Protein AF-A0A9E3SQT9-F1 (afdb_monomer_lite)

Foldseek 3Di: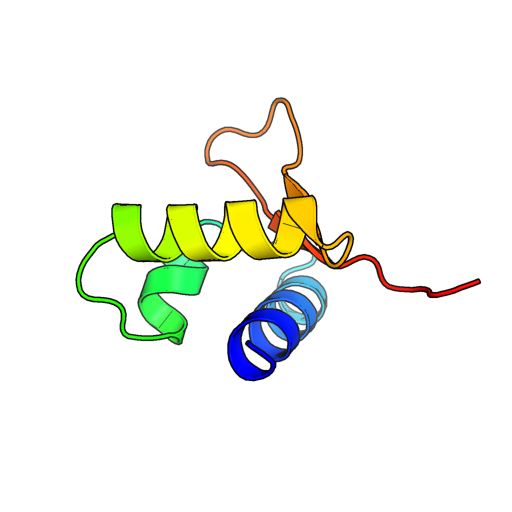
DVQLLVVQVVCCVVVVFGDALVSSCVSVVPPDSVVSVVVLVVCVVVQQWDWDPPDVVIGIGGDPDDD

Structure (mmCIF, N/CA/C/O backbone):
data_AF-A0A9E3SQT9-F1
#
_entry.id   AF-A0A9E3SQT9-F1
#
loop_
_atom_site.group_PDB
_atom_site.id
_atom_site.type_symbol
_atom_site.label_atom_id
_atom_site.label_alt_id
_atom_site.label_comp_id
_atom_site.label_asym_id
_atom_site.label_entity_id
_atom_site.label_seq_id
_atom_site.pdbx_PDB_ins_code
_atom_site.Cartn_x
_atom_site.Cartn_y
_atom_site.Cartn_z
_atom_site.occupancy
_atom_site.B_iso_or_equiv
_atom_site.auth_seq_id
_atom_site.auth_comp_id
_atom_site.auth_asym_id
_atom_site.auth_atom_id
_atom_site.pdbx_PDB_model_num
ATOM 1 N N . MET A 1 1 ? 7.713 6.034 5.262 1.00 61.12 1 MET A N 1
ATOM 2 C CA . MET A 1 1 ? 7.520 4.618 4.889 1.00 61.12 1 MET A CA 1
ATOM 3 C C . MET A 1 1 ? 6.418 3.944 5.701 1.00 61.12 1 MET A C 1
ATOM 5 O O . MET A 1 1 ? 5.495 3.442 5.085 1.00 61.12 1 MET A O 1
ATOM 9 N N . GLN A 1 2 ? 6.437 4.006 7.037 1.00 74.44 2 GLN A N 1
ATOM 10 C CA . GLN A 1 2 ? 5.523 3.233 7.902 1.00 74.44 2 GLN A CA 1
ATOM 11 C C . GLN A 1 2 ? 4.014 3.407 7.618 1.00 74.44 2 GLN A C 1
ATOM 13 O O . GLN A 1 2 ? 3.288 2.427 7.614 1.00 74.44 2 GLN A O 1
ATOM 18 N N . LYS A 1 3 ? 3.552 4.618 7.263 1.00 82.50 3 LYS A N 1
ATOM 19 C CA . LYS A 1 3 ? 2.139 4.875 6.903 1.00 82.50 3 LYS A CA 1
ATOM 20 C C . LYS A 1 3 ? 1.654 4.147 5.643 1.00 82.50 3 LYS A C 1
ATOM 22 O O . LYS A 1 3 ? 0.465 3.894 5.519 1.00 82.50 3 LYS A O 1
ATOM 27 N N . ALA A 1 4 ? 2.546 3.883 4.686 1.00 84.25 4 ALA A N 1
ATOM 28 C CA . ALA A 1 4 ? 2.178 3.176 3.460 1.00 84.25 4 ALA A CA 1
ATOM 29 C C . ALA A 1 4 ? 1.952 1.693 3.747 1.00 84.25 4 ALA A C 1
ATOM 31 O O . ALA A 1 4 ? 0.972 1.131 3.279 1.00 84.25 4 ALA A O 1
ATOM 32 N N . LEU A 1 5 ? 2.831 1.102 4.561 1.00 86.25 5 LEU A N 1
ATOM 33 C CA . LEU A 1 5 ? 2.713 -0.289 4.972 1.00 86.25 5 LEU A CA 1
ATOM 34 C C . LEU A 1 5 ? 1.462 -0.494 5.842 1.00 86.25 5 LEU A C 1
ATOM 36 O O . LEU A 1 5 ? 0.611 -1.310 5.521 1.00 86.25 5 LEU A O 1
ATOM 40 N N . ASP A 1 6 ? 1.273 0.340 6.863 1.00 88.94 6 ASP A N 1
ATOM 41 C CA . ASP A 1 6 ? 0.086 0.288 7.728 1.00 88.94 6 ASP A CA 1
ATOM 42 C C . ASP A 1 6 ? -1.229 0.360 6.926 1.00 88.94 6 ASP A C 1
ATOM 44 O O . ASP A 1 6 ? -2.136 -0.449 7.116 1.00 88.94 6 ASP A O 1
ATOM 48 N N . PHE A 1 7 ? -1.290 1.253 5.930 1.00 89.69 7 PHE A N 1
ATOM 49 C CA . PHE A 1 7 ? -2.439 1.342 5.032 1.00 89.69 7 PHE A CA 1
ATOM 50 C C . PHE A 1 7 ? -2.633 0.081 4.183 1.00 89.69 7 PHE A C 1
ATOM 52 O O . PHE A 1 7 ? -3.756 -0.398 4.061 1.00 89.69 7 PHE A O 1
ATOM 59 N N . ILE A 1 8 ? -1.568 -0.444 3.569 1.00 89.25 8 ILE A N 1
ATOM 60 C CA . ILE A 1 8 ? -1.668 -1.625 2.703 1.00 89.25 8 ILE A CA 1
ATOM 61 C C . ILE A 1 8 ? -2.131 -2.847 3.504 1.00 89.25 8 ILE A C 1
ATOM 63 O O . ILE A 1 8 ? -2.967 -3.610 3.017 1.00 89.25 8 ILE A O 1
ATOM 67 N N . GLN A 1 9 ? -1.650 -2.996 4.739 1.00 89.75 9 GLN A N 1
ATOM 68 C CA . GLN A 1 9 ? -2.064 -4.062 5.646 1.00 89.75 9 GLN A CA 1
ATOM 69 C C . GLN A 1 9 ? -3.548 -3.922 5.996 1.00 89.75 9 GLN A C 1
ATOM 71 O O . GLN A 1 9 ? -4.333 -4.814 5.680 1.00 89.75 9 GLN A O 1
ATOM 76 N N . ALA A 1 10 ? -3.950 -2.761 6.523 1.00 90.25 10 ALA A N 1
ATOM 77 C CA . ALA A 1 10 ? -5.331 -2.506 6.923 1.00 90.25 10 ALA A CA 1
ATOM 78 C C . ALA A 1 10 ? -6.321 -2.610 5.748 1.00 90.25 10 ALA A C 1
ATOM 80 O O . ALA A 1 10 ? -7.437 -3.111 5.908 1.00 90.25 10 ALA A O 1
ATOM 81 N N . TYR A 1 11 ? -5.925 -2.162 4.551 1.00 91.69 11 TYR A N 1
ATOM 82 C CA . TYR A 1 11 ? -6.736 -2.296 3.341 1.00 91.69 11 TYR A CA 1
ATOM 83 C C . TYR A 1 11 ? -6.937 -3.767 2.977 1.00 91.69 11 TYR A C 1
ATOM 85 O O . TYR A 1 11 ? -8.063 -4.174 2.700 1.00 91.69 11 TYR A O 1
ATOM 93 N N . THR A 1 12 ? -5.868 -4.566 3.026 1.00 89.31 12 THR A N 1
ATOM 94 C CA . THR A 1 12 ? -5.933 -6.003 2.728 1.00 89.31 12 THR A CA 1
ATOM 95 C C . THR A 1 12 ? -6.840 -6.732 3.715 1.00 89.31 12 THR A C 1
ATOM 97 O O . THR A 1 12 ? -7.675 -7.524 3.292 1.00 89.31 12 THR A O 1
ATOM 100 N N . GLU A 1 13 ? -6.747 -6.415 5.009 1.00 89.19 13 GLU A N 1
ATOM 101 C CA . GLU A 1 13 ? -7.616 -6.986 6.048 1.00 89.19 13 GLU A CA 1
ATOM 102 C C . GLU A 1 13 ? -9.089 -6.577 5.884 1.00 89.19 13 GLU A C 1
ATOM 104 O O . GLU A 1 13 ? -9.990 -7.359 6.174 1.00 89.19 13 GLU A O 1
ATOM 109 N N . THR A 1 14 ? -9.351 -5.358 5.404 1.00 91.00 14 THR A N 1
ATOM 110 C CA . THR A 1 14 ? -10.718 -4.827 5.265 1.00 91.00 14 THR A CA 1
ATOM 111 C C . THR A 1 14 ? -11.405 -5.289 3.979 1.00 91.00 14 THR A C 1
ATOM 113 O O . THR A 1 14 ? -12.615 -5.513 3.969 1.00 91.00 14 THR A O 1
ATOM 116 N N . HIS A 1 15 ? -10.656 -5.391 2.880 1.00 86.81 15 HIS A N 1
ATOM 117 C CA . HIS A 1 15 ? -11.196 -5.655 1.545 1.00 86.81 15 HIS A CA 1
ATOM 118 C C . HIS A 1 15 ? -10.949 -7.088 1.051 1.00 86.81 15 HIS A C 1
ATOM 120 O O . HIS A 1 15 ? -11.390 -7.411 -0.051 1.00 86.81 15 HIS A O 1
ATOM 126 N N . ASP A 1 16 ? -10.245 -7.921 1.829 1.00 85.06 16 ASP A N 1
ATOM 127 C CA . ASP A 1 16 ? -9.788 -9.275 1.460 1.00 85.06 16 ASP A CA 1
ATOM 128 C C . ASP A 1 16 ? -8.917 -9.306 0.183 1.00 85.06 16 ASP A C 1
ATOM 130 O O . ASP A 1 16 ? -8.648 -10.348 -0.409 1.00 85.06 16 ASP A O 1
ATOM 134 N N . GLN A 1 17 ? -8.446 -8.138 -0.258 1.00 86.88 17 GLN A N 1
ATOM 135 C CA . GLN A 1 17 ? -7.603 -7.970 -1.434 1.00 86.88 17 GLN A CA 1
ATOM 136 C C . GLN A 1 17 ? -6.557 -6.883 -1.175 1.00 86.88 17 GLN A C 1
ATOM 138 O O . GLN A 1 17 ? -6.868 -5.876 -0.532 1.00 86.88 17 GLN A O 1
ATOM 143 N N . PRO A 1 18 ? -5.333 -7.031 -1.701 1.00 90.56 18 PRO A N 1
ATOM 144 C CA . PRO A 1 18 ? -4.335 -5.986 -1.587 1.00 90.56 18 PRO A CA 1
ATOM 145 C C . PRO A 1 18 ? -4.753 -4.733 -2.368 1.00 90.56 18 PRO A C 1
ATOM 147 O O . PRO A 1 18 ? -5.457 -4.831 -3.375 1.00 90.56 18 PRO A O 1
ATOM 150 N N . PRO A 1 19 ? -4.323 -3.541 -1.940 1.00 92.00 19 PRO A N 1
ATOM 151 C CA . PRO A 1 19 ? -4.615 -2.306 -2.649 1.00 92.00 19 PRO A CA 1
ATOM 152 C C . PRO A 1 19 ? -3.834 -2.182 -3.959 1.00 92.00 19 PRO A C 1
ATOM 154 O O . PRO A 1 19 ? -2.750 -2.742 -4.149 1.00 92.00 19 PRO A O 1
ATOM 157 N N . THR A 1 20 ? -4.365 -1.349 -4.853 1.00 91.81 20 THR A N 1
ATOM 158 C CA . THR A 1 20 ? -3.677 -0.947 -6.083 1.00 91.81 20 THR A CA 1
ATOM 159 C C . THR A 1 20 ? -2.812 0.293 -5.856 1.00 91.81 20 THR A C 1
ATOM 161 O O . THR A 1 20 ? -2.993 1.041 -4.892 1.00 91.81 20 THR A O 1
ATOM 164 N N . VAL A 1 21 ? -1.936 0.614 -6.816 1.00 89.44 21 VAL A N 1
ATOM 165 C CA . VAL A 1 21 ? -1.185 1.889 -6.821 1.00 89.44 21 VAL A CA 1
ATOM 166 C C . VAL A 1 21 ? -2.112 3.104 -6.665 1.00 89.44 21 VAL A C 1
ATOM 168 O O . VAL A 1 21 ? -1.726 4.088 -6.037 1.00 89.44 21 VAL A O 1
ATOM 171 N N . ARG A 1 22 ? -3.339 3.058 -7.210 1.00 87.81 22 ARG A N 1
ATOM 172 C CA . ARG A 1 22 ? -4.300 4.170 -7.112 1.00 87.81 22 ARG A CA 1
ATOM 173 C C . ARG A 1 22 ? -4.883 4.302 -5.709 1.00 87.81 22 ARG A C 1
ATOM 175 O O . ARG A 1 22 ? -4.986 5.429 -5.234 1.00 87.81 22 ARG A O 1
ATOM 182 N N . ASP A 1 23 ? -5.221 3.192 -5.055 1.00 90.06 23 ASP A N 1
ATOM 183 C CA . ASP A 1 23 ? -5.710 3.197 -3.668 1.00 90.06 23 ASP A CA 1
ATOM 184 C C . ASP A 1 23 ? -4.641 3.760 -2.730 1.00 90.06 23 ASP A C 1
ATOM 186 O O . ASP A 1 23 ? -4.900 4.667 -1.941 1.00 90.06 23 ASP A O 1
ATOM 190 N N . ILE A 1 24 ? -3.401 3.297 -2.901 1.00 89.56 24 ILE A N 1
ATOM 191 C CA . ILE A 1 24 ? -2.247 3.749 -2.120 1.00 89.56 24 ILE A CA 1
ATOM 192 C C . ILE A 1 24 ? -1.964 5.233 -2.390 1.00 89.56 24 ILE A C 1
ATOM 194 O O . ILE A 1 24 ? -1.719 6.001 -1.460 1.00 89.56 24 ILE A O 1
ATOM 198 N N . GLN A 1 25 ? -2.032 5.676 -3.650 1.00 89.69 25 GLN A N 1
ATOM 199 C CA . GLN A 1 25 ? -1.871 7.087 -4.002 1.00 89.69 25 GLN A CA 1
ATOM 200 C C . GLN A 1 25 ? -2.946 7.955 -3.334 1.00 89.69 25 GLN A C 1
ATOM 202 O O . GLN A 1 25 ? -2.616 9.010 -2.787 1.00 89.69 25 GLN A O 1
ATOM 207 N N . ALA A 1 26 ? -4.209 7.521 -3.386 1.00 89.56 26 ALA A N 1
ATOM 208 C CA . ALA A 1 26 ? -5.337 8.236 -2.801 1.00 89.56 26 ALA A CA 1
ATOM 209 C C . ALA A 1 26 ? -5.205 8.345 -1.276 1.00 89.56 26 ALA A C 1
ATOM 211 O O . ALA A 1 26 ? -5.383 9.431 -0.728 1.00 89.56 26 ALA A O 1
ATOM 212 N N . ALA A 1 27 ? -4.815 7.260 -0.606 1.00 88.31 27 ALA A N 1
ATOM 213 C CA . ALA A 1 27 ? -4.642 7.225 0.843 1.00 88.31 27 ALA A CA 1
ATOM 214 C C . ALA A 1 27 ? -3.442 8.046 1.334 1.00 88.31 27 ALA A C 1
ATOM 216 O O . ALA A 1 27 ? -3.519 8.731 2.352 1.00 88.31 27 ALA A O 1
ATOM 217 N N . LEU A 1 28 ? -2.328 8.013 0.599 1.00 84.62 28 LEU A N 1
ATOM 218 C CA . LEU A 1 28 ? -1.110 8.744 0.955 1.00 84.62 28 LEU A CA 1
ATOM 219 C C . LEU A 1 28 ? -1.118 10.206 0.478 1.00 84.62 28 LEU A C 1
ATOM 221 O O . LEU A 1 28 ? -0.211 10.964 0.823 1.00 84.62 28 LEU A O 1
ATOM 225 N N . GLY A 1 29 ? -2.118 10.617 -0.308 1.00 85.38 29 GLY A N 1
ATOM 226 C CA . GLY A 1 29 ? -2.243 11.982 -0.822 1.00 85.38 29 GLY A CA 1
ATOM 227 C C . GLY A 1 29 ? -1.155 12.368 -1.831 1.00 85.38 29 GLY A C 1
ATOM 228 O O . GLY A 1 29 ? -0.831 13.550 -1.979 1.00 85.38 29 GLY A O 1
ATOM 229 N N . PHE A 1 30 ? -0.557 11.393 -2.524 1.00 82.56 30 PHE A N 1
ATOM 230 C CA . PHE A 1 30 ? 0.460 11.673 -3.538 1.00 82.56 30 PHE A CA 1
ATOM 231 C C . PHE A 1 30 ? -0.157 12.352 -4.767 1.00 82.56 30 PHE A C 1
ATOM 233 O O . PHE A 1 30 ? -1.187 11.926 -5.289 1.00 82.56 30 PHE A O 1
ATOM 240 N N . ARG A 1 31 ? 0.523 13.385 -5.287 1.00 76.62 31 ARG A N 1
ATOM 241 C CA . ARG A 1 31 ? 0.092 14.086 -6.512 1.00 76.62 31 ARG A CA 1
ATOM 242 C C . ARG A 1 31 ? 0.261 13.263 -7.790 1.00 76.62 31 ARG A C 1
ATOM 244 O O . ARG A 1 31 ? -0.431 13.544 -8.763 1.00 76.62 31 ARG A O 1
ATOM 251 N N . SER A 1 32 ? 1.162 12.279 -7.794 1.00 81.31 32 SER A N 1
ATOM 252 C CA . SER A 1 32 ? 1.533 11.538 -9.002 1.00 81.31 32 SER A CA 1
ATOM 253 C C . SER A 1 32 ? 1.666 10.046 -8.737 1.00 81.31 32 SER A C 1
ATOM 255 O O . SER A 1 32 ? 2.422 9.634 -7.856 1.00 81.31 32 SER A O 1
ATOM 257 N N . SER A 1 33 ? 1.026 9.246 -9.589 1.00 83.12 33 SER A N 1
ATOM 258 C CA . SER A 1 33 ? 1.072 7.780 -9.563 1.00 83.12 33 SER A CA 1
ATOM 259 C C . SER A 1 33 ? 2.496 7.238 -9.699 1.00 83.12 33 SER A C 1
ATOM 261 O O . SER A 1 33 ? 2.846 6.254 -9.060 1.00 83.12 33 SER A O 1
ATOM 263 N N . SER A 1 34 ? 3.354 7.920 -10.466 1.00 85.88 34 SER A N 1
ATOM 264 C CA . SER A 1 34 ? 4.764 7.545 -10.628 1.00 85.88 34 SER A CA 1
ATOM 265 C C . SER A 1 34 ? 5.569 7.654 -9.331 1.00 85.88 34 SER A C 1
ATOM 267 O O . SER A 1 34 ? 6.433 6.821 -9.086 1.00 85.88 34 SER A O 1
ATOM 269 N N . GLY A 1 35 ? 5.284 8.650 -8.483 1.00 86.88 35 GLY A N 1
ATOM 270 C CA . GLY A 1 35 ? 5.961 8.800 -7.191 1.00 86.88 35 GLY A CA 1
ATOM 271 C C . GLY A 1 35 ? 5.548 7.709 -6.206 1.00 86.88 35 GLY A C 1
ATOM 272 O O . GLY A 1 35 ? 6.390 7.153 -5.507 1.00 86.88 35 GLY A O 1
ATOM 273 N N . THR A 1 36 ? 4.262 7.350 -6.212 1.00 89.00 36 THR A N 1
ATOM 274 C CA . THR A 1 36 ? 3.748 6.204 -5.454 1.00 89.00 36 THR A CA 1
ATOM 275 C C . THR A 1 36 ? 4.359 4.898 -5.948 1.00 89.00 36 THR A C 1
ATOM 277 O O . THR A 1 36 ? 4.820 4.105 -5.141 1.00 89.00 36 THR A O 1
ATOM 280 N N . TYR A 1 37 ? 4.446 4.699 -7.262 1.00 88.25 37 TYR A N 1
ATOM 281 C CA . TYR A 1 37 ? 5.051 3.500 -7.837 1.00 88.25 37 TYR A CA 1
ATOM 282 C C . TYR A 1 37 ? 6.533 3.353 -7.464 1.00 88.25 37 TYR A C 1
ATOM 284 O O . TYR A 1 37 ? 6.955 2.292 -7.026 1.00 88.25 37 TYR A O 1
ATOM 292 N N . GLN A 1 38 ? 7.319 4.431 -7.540 1.00 90.25 38 GLN A N 1
ATOM 293 C CA . GLN A 1 38 ? 8.724 4.427 -7.106 1.00 90.25 38 GLN A CA 1
ATOM 294 C C . GLN A 1 38 ? 8.883 4.130 -5.607 1.00 90.25 38 GLN A C 1
ATOM 296 O O . GLN A 1 38 ? 9.839 3.468 -5.210 1.00 90.25 38 GLN A O 1
ATOM 301 N N . LEU A 1 39 ? 7.953 4.604 -4.769 1.00 88.88 39 LEU A N 1
ATOM 302 C CA . LEU A 1 39 ? 7.928 4.257 -3.348 1.00 88.88 39 LEU A CA 1
ATOM 303 C C . LEU A 1 39 ? 7.693 2.753 -3.155 1.00 88.88 39 LEU A C 1
ATOM 305 O O . LEU A 1 39 ? 8.381 2.148 -2.341 1.00 88.88 39 LEU A O 1
ATOM 309 N N . LEU A 1 40 ? 6.746 2.173 -3.894 1.00 89.12 40 LEU A N 1
ATOM 310 C CA . LEU A 1 40 ? 6.403 0.753 -3.801 1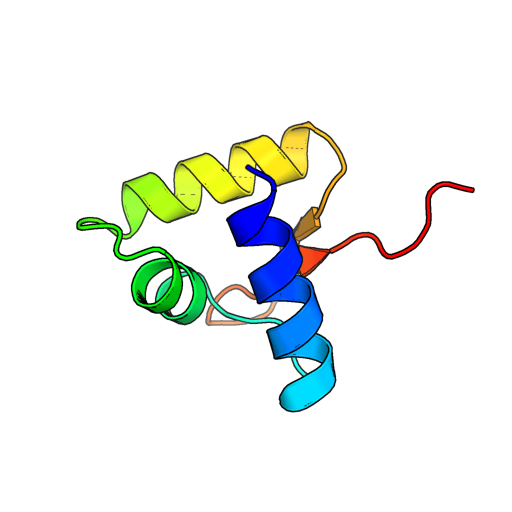.00 89.12 40 LEU A CA 1
ATOM 311 C C . LEU A 1 40 ? 7.550 -0.135 -4.280 1.00 89.12 40 LEU A C 1
ATOM 313 O O . LEU A 1 40 ? 7.956 -1.014 -3.536 1.00 89.12 40 LEU A O 1
ATOM 317 N N . LEU A 1 4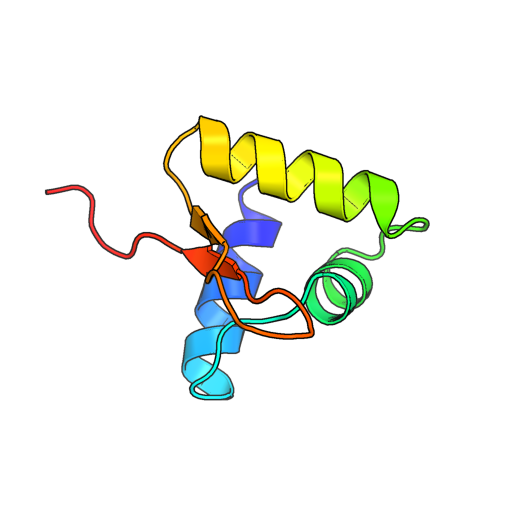1 ? 8.176 0.190 -5.414 1.00 90.38 41 LEU A N 1
AT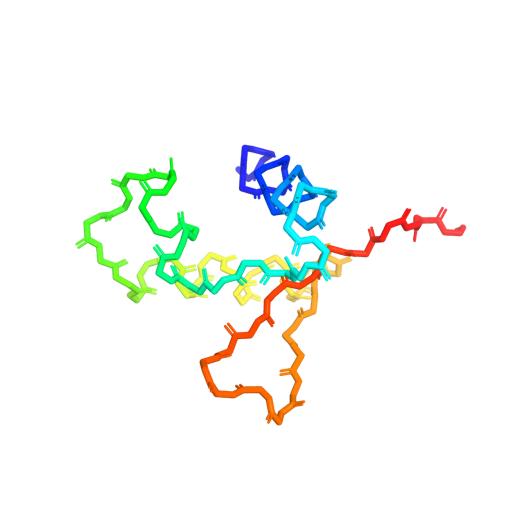OM 318 C CA . LEU A 1 41 ? 9.389 -0.493 -5.881 1.00 90.38 41 LEU A CA 1
ATOM 319 C C . LEU A 1 41 ? 10.528 -0.447 -4.856 1.00 90.38 41 LEU A C 1
ATOM 321 O O . LEU A 1 41 ? 11.300 -1.388 -4.729 1.00 90.38 41 LEU A O 1
ATOM 325 N N . ARG A 1 42 ? 10.665 0.661 -4.120 1.00 91.06 42 ARG A N 1
ATOM 326 C CA . ARG A 1 42 ? 11.680 0.757 -3.067 1.00 91.06 42 ARG A CA 1
ATOM 327 C C . ARG A 1 42 ? 11.352 -0.134 -1.872 1.00 91.06 42 ARG A C 1
ATOM 329 O O . ARG A 1 42 ? 12.275 -0.646 -1.258 1.00 91.06 42 ARG A O 1
ATOM 336 N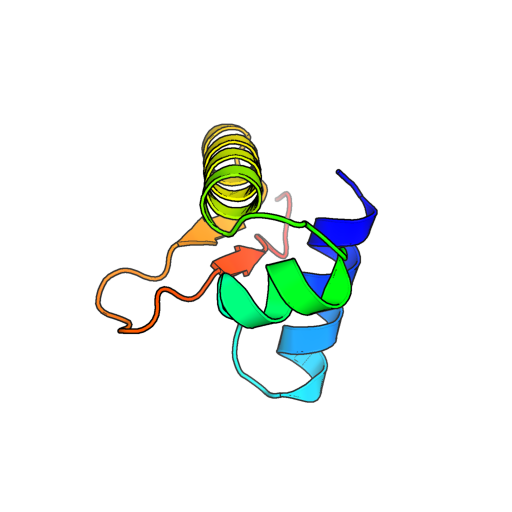 N . LEU A 1 43 ? 10.075 -0.255 -1.519 1.00 89.31 43 LEU A N 1
ATOM 337 C CA . LEU A 1 43 ? 9.626 -1.136 -0.441 1.00 89.31 43 LEU A CA 1
ATOM 338 C C . LEU A 1 43 ? 9.731 -2.613 -0.849 1.00 89.31 43 LEU A C 1
ATOM 340 O O . LEU A 1 43 ? 10.058 -3.433 -0.004 1.00 89.31 43 LEU A O 1
ATOM 344 N N . GLU A 1 44 ? 9.529 -2.920 -2.129 1.00 90.56 44 GLU A N 1
ATOM 345 C CA . GLU A 1 44 ? 9.758 -4.244 -2.722 1.00 90.56 44 GLU A CA 1
ATOM 346 C C . GLU A 1 44 ? 11.236 -4.619 -2.697 1.00 90.56 44 GLU A C 1
ATOM 348 O O . GLU A 1 44 ? 11.611 -5.672 -2.203 1.00 90.56 44 GLU A O 1
ATOM 353 N N . ALA A 1 45 ? 12.105 -3.704 -3.128 1.00 90.25 45 ALA A N 1
ATOM 354 C CA . ALA A 1 45 ? 13.550 -3.911 -3.080 1.00 90.25 45 ALA A CA 1
ATOM 355 C C . ALA A 1 45 ? 14.113 -4.060 -1.653 1.00 90.25 45 ALA A C 1
ATOM 357 O O . ALA A 1 45 ? 15.225 -4.558 -1.492 1.00 90.25 45 ALA A O 1
ATOM 358 N N . ASP A 1 46 ? 13.382 -3.586 -0.644 1.00 88.38 46 ASP A N 1
ATOM 359 C CA . ASP A 1 46 ? 13.746 -3.660 0.775 1.00 88.38 46 ASP A CA 1
ATOM 360 C C . ASP A 1 46 ? 12.981 -4.796 1.494 1.00 88.38 46 ASP A C 1
ATOM 362 O O . ASP A 1 46 ? 12.991 -4.847 2.717 1.00 88.38 46 ASP A O 1
ATOM 366 N N . ASP A 1 47 ? 12.346 -5.699 0.728 1.00 87.81 47 ASP A N 1
ATOM 367 C CA . ASP A 1 47 ? 11.677 -6.930 1.187 1.00 87.81 47 ASP A CA 1
ATOM 368 C C . ASP A 1 47 ? 10.492 -6.693 2.148 1.00 87.81 47 ASP A C 1
ATOM 370 O O . ASP A 1 47 ? 10.171 -7.512 3.000 1.00 87.81 47 ASP A O 1
ATOM 374 N N . TRP A 1 48 ? 9.815 -5.541 2.041 1.00 89.06 48 TRP A N 1
ATOM 375 C CA . TRP A 1 48 ? 8.626 -5.248 2.862 1.00 89.06 48 TRP A CA 1
ATOM 376 C C . TRP A 1 48 ? 7.311 -5.664 2.204 1.00 89.06 48 TRP A C 1
ATOM 378 O O . TRP A 1 48 ? 6.294 -5.827 2.886 1.00 89.06 48 TRP A O 1
ATOM 388 N N . LEU A 1 49 ? 7.275 -5.713 0.875 1.00 89.44 49 LEU A N 1
ATOM 389 C CA . LEU A 1 49 ? 6.071 -5.991 0.100 1.00 89.44 49 LEU A CA 1
ATOM 390 C C . LEU A 1 49 ? 6.425 -6.589 -1.262 1.00 89.44 49 LEU A C 1
ATOM 392 O O . LEU A 1 49 ? 7.530 -6.406 -1.746 1.00 89.44 49 LEU A O 1
ATOM 396 N N . ASP A 1 50 ? 5.458 -7.234 -1.901 1.00 90.44 50 ASP A N 1
ATOM 397 C CA . ASP A 1 50 ? 5.583 -7.790 -3.246 1.00 90.44 50 ASP A CA 1
ATOM 398 C C . ASP A 1 50 ? 4.482 -7.268 -4.164 1.00 90.44 50 ASP A C 1
ATOM 400 O O . ASP A 1 50 ? 3.328 -7.062 -3.751 1.00 90.44 50 ASP A O 1
ATOM 404 N N . CYS A 1 51 ? 4.833 -7.108 -5.438 1.00 89.12 51 CYS A N 1
ATOM 405 C CA . CYS A 1 51 ? 3.864 -6.955 -6.509 1.00 89.12 51 CYS A CA 1
ATOM 406 C C . CYS A 1 51 ? 3.293 -8.327 -6.896 1.00 89.12 51 CYS A C 1
ATOM 408 O O . CYS A 1 51 ? 4.022 -9.262 -7.227 1.00 89.12 51 CYS A O 1
ATOM 410 N N . ILE A 1 52 ? 1.966 -8.456 -6.899 1.00 87.06 52 ILE A N 1
ATOM 411 C CA . ILE A 1 52 ? 1.306 -9.673 -7.378 1.00 87.06 52 ILE A CA 1
ATOM 412 C C . ILE A 1 52 ? 1.329 -9.670 -8.908 1.00 87.06 52 ILE A C 1
ATOM 414 O O . ILE A 1 52 ? 0.544 -8.968 -9.557 1.00 87.06 52 ILE A O 1
ATOM 418 N N . ASP A 1 53 ? 2.225 -10.475 -9.477 1.00 75.88 53 ASP A N 1
ATOM 419 C CA . ASP A 1 53 ? 2.334 -10.652 -10.923 1.00 75.88 53 ASP A CA 1
ATOM 420 C C . ASP A 1 53 ? 1.045 -11.260 -11.510 1.00 75.88 53 ASP A C 1
ATOM 422 O O . ASP A 1 53 ? 0.379 -12.100 -10.900 1.00 75.88 53 ASP A O 1
ATOM 426 N N . GLY A 1 54 ? 0.651 -10.789 -12.694 1.00 75.56 54 GLY A N 1
ATOM 427 C CA . GLY A 1 54 ? -0.572 -11.224 -13.377 1.00 75.56 54 GLY A CA 1
ATOM 428 C C . GLY A 1 54 ? -1.866 -10.510 -12.958 1.00 75.56 54 GLY A C 1
ATOM 429 O O . GLY A 1 54 ? -2.895 -10.715 -13.605 1.00 75.56 54 GLY A O 1
ATOM 430 N N . ALA A 1 55 ? -1.840 -9.630 -11.951 1.00 73.38 55 ALA A N 1
ATOM 431 C CA . ALA A 1 55 ? -2.982 -8.782 -11.608 1.00 73.38 55 ALA A CA 1
ATOM 432 C C . ALA A 1 55 ? -2.952 -7.453 -12.390 1.00 73.38 55 ALA A C 1
ATOM 434 O O . ALA A 1 55 ? -1.984 -6.692 -12.337 1.00 73.38 55 ALA A O 1
ATOM 435 N N . ALA A 1 56 ? -4.032 -7.153 -13.120 1.00 72.12 56 ALA A N 1
ATOM 436 C CA . ALA A 1 56 ? -4.256 -5.856 -13.757 1.00 72.12 56 ALA A CA 1
ATOM 437 C C . ALA A 1 56 ? -5.553 -5.242 -13.202 1.00 72.12 56 ALA A C 1
ATOM 439 O O . ALA A 1 56 ? -6.636 -5.730 -13.536 1.00 72.12 56 ALA A O 1
ATOM 440 N N . PRO A 1 57 ? -5.485 -4.172 -12.386 1.00 79.19 57 PRO A N 1
ATOM 441 C CA . PRO A 1 57 ? -4.299 -3.393 -11.987 1.00 79.19 57 PRO A CA 1
ATOM 442 C C . PRO A 1 57 ? -3.332 -4.133 -11.041 1.00 79.19 57 PRO A C 1
ATOM 444 O O . PRO A 1 57 ? -3.747 -5.037 -10.328 1.00 79.19 57 PRO A O 1
ATOM 447 N N . GLN A 1 58 ? -2.060 -3.703 -11.021 1.00 86.62 58 GLN A N 1
ATOM 448 C CA . GLN A 1 58 ? -1.019 -4.243 -10.130 1.00 86.62 58 GLN A CA 1
ATOM 449 C C . GLN A 1 58 ? -1.430 -4.100 -8.661 1.00 86.62 58 GLN A C 1
ATOM 451 O O . GLN A 1 58 ? -1.743 -2.989 -8.207 1.00 86.62 58 GLN A O 1
ATOM 456 N N . LEU A 1 59 ? -1.402 -5.220 -7.944 1.00 89.38 59 LEU A N 1
ATOM 457 C CA . LEU A 1 59 ? -1.737 -5.318 -6.527 1.00 89.38 59 LEU A CA 1
ATOM 458 C C . LEU A 1 59 ? -0.460 -5.453 -5.708 1.00 89.38 59 LEU A C 1
ATOM 460 O O . LEU A 1 59 ? 0.474 -6.130 -6.127 1.00 89.38 59 LEU A O 1
ATOM 464 N N . TRP A 1 60 ? -0.446 -4.825 -4.537 1.00 90.12 60 TRP A N 1
ATOM 465 C CA . TRP A 1 60 ? 0.729 -4.767 -3.673 1.00 90.12 60 TRP A CA 1
ATOM 466 C C . TRP A 1 60 ? 0.404 -5.359 -2.310 1.00 90.12 60 TRP A C 1
ATOM 468 O O . TRP A 1 60 ? -0.475 -4.848 -1.616 1.00 90.12 60 TRP A O 1
ATOM 478 N N . ARG A 1 61 ? 1.101 -6.428 -1.926 1.00 90.06 61 ARG A N 1
ATOM 479 C CA . ARG A 1 61 ? 0.875 -7.157 -0.670 1.00 90.06 61 ARG A CA 1
ATOM 480 C C . ARG A 1 61 ? 2.090 -7.026 0.240 1.00 90.06 61 ARG A C 1
ATOM 482 O O . ARG A 1 61 ? 3.208 -7.193 -0.218 1.00 90.06 61 ARG A O 1
ATOM 489 N N . ILE A 1 62 ? 1.865 -6.790 1.530 1.00 89.62 62 ILE A N 1
ATOM 490 C CA . ILE A 1 62 ? 2.931 -6.782 2.543 1.00 89.62 62 ILE A CA 1
ATOM 491 C C . ILE A 1 62 ? 3.347 -8.198 2.912 1.00 89.62 62 ILE A C 1
ATOM 493 O O . ILE A 1 62 ? 2.502 -9.091 2.999 1.00 89.62 62 ILE A O 1
ATOM 497 N N . HIS A 1 63 ? 4.638 -8.372 3.180 1.00 83.50 63 HIS A N 1
ATOM 498 C CA . HIS A 1 63 ? 5.174 -9.566 3.822 1.00 83.50 63 HIS A CA 1
ATOM 499 C C . HIS A 1 63 ? 4.746 -9.566 5.289 1.00 83.50 63 HIS A C 1
ATOM 501 O O . HIS A 1 63 ? 5.192 -8.739 6.081 1.00 83.50 63 HIS A O 1
ATOM 507 N N . THR A 1 64 ? 3.809 -10.439 5.654 1.00 63.97 64 THR A N 1
ATOM 508 C CA . THR A 1 64 ? 3.220 -10.444 7.002 1.00 63.97 64 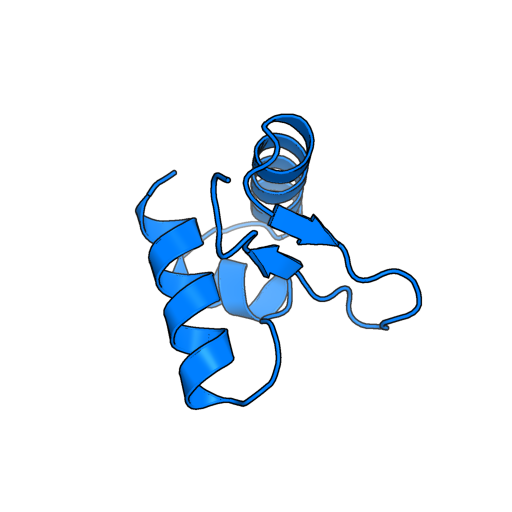THR A CA 1
ATOM 509 C C . THR A 1 64 ? 4.051 -11.177 8.054 1.00 63.97 64 THR A C 1
ATOM 511 O O . THR A 1 64 ? 3.583 -11.277 9.184 1.00 63.97 64 THR A O 1
ATOM 514 N N . GLU A 1 65 ? 5.262 -11.651 7.747 1.00 53.22 65 GLU A N 1
ATOM 515 C CA . GLU A 1 65 ? 6.132 -12.333 8.716 1.00 53.22 65 GLU A CA 1
ATOM 516 C C . GLU A 1 65 ? 7.620 -12.070 8.423 1.00 53.22 65 GLU A C 1
ATOM 518 O O . GLU A 1 65 ? 8.093 -12.424 7.345 1.00 53.22 65 GLU A O 1
ATOM 523 N N . PRO A 1 66 ? 8.389 -11.493 9.365 1.00 45.66 66 PRO A N 1
ATOM 524 C CA . PRO A 1 66 ? 9.790 -11.847 9.514 1.00 45.66 66 PRO A CA 1
ATOM 525 C C . PRO A 1 66 ? 9.850 -13.183 10.276 1.00 45.66 66 PRO A C 1
ATOM 527 O O . PRO A 1 66 ? 9.530 -13.215 11.467 1.00 45.66 66 PRO A O 1
ATOM 530 N N . GLU A 1 67 ? 10.199 -14.277 9.593 1.00 43.59 67 GLU A N 1
ATOM 531 C CA . GLU A 1 67 ? 10.625 -15.525 10.258 1.00 43.59 67 GLU A CA 1
ATOM 532 C C . GLU A 1 67 ? 11.955 -15.338 11.012 1.00 43.59 67 GLU A C 1
ATOM 534 O O . GLU A 1 67 ? 12.861 -14.646 10.485 1.00 43.59 67 GLU A O 1
#

Secondary structure (DSSP, 8-state):
-HHHHHHHHHHHHHHSSPPBHHHHHHHHT-S-HHHHHHHHHHHHHTTSEEEETT-SS-EEEE-----

Radius of gyration: 10.95 Å; chains: 1; bounding box: 25×30×24 Å

Sequence (67 aa):
MQKALDFIQAYTETHDQPPTVRDIQAALGFRSSSGTYQLLLRLEADDWLDCIDGAAPQLWRIHTEPE

pLDDT: mean 84.36, std 10.15, range [43.59, 92.0]